Protein AF-A0A5J4ZK50-F1 (afdb_monomer_lite)

Foldseek 3Di:
DDDDDDDDDDDDDDDDDDDDDDDDDDPDPPPPPPPPPPPPDPPPPPVPVPPPPPDDPPDDDDDDDDDDPPPCDLVNVQCVQDPPPPPVWDWDKDWDWDDDPPDTDIDPDIDIDTDDQWDWDDDPQWIWIQGNPVRDIDIDGHPDSVVVVVVD

Structure (mmCIF, N/CA/C/O backbone):
data_AF-A0A5J4ZK50-F1
#
_entry.id   AF-A0A5J4ZK50-F1
#
loop_
_atom_site.group_PDB
_atom_site.id
_atom_site.type_symbol
_atom_site.label_atom_id
_atom_site.label_alt_id
_atom_site.label_comp_id
_atom_site.label_asym_id
_atom_site.label_entity_id
_atom_site.label_seq_id
_atom_site.pdbx_PDB_ins_code
_atom_site.Cartn_x
_atom_site.Cartn_y
_atom_site.Cartn_z
_atom_site.occupancy
_atom_site.B_iso_or_equiv
_atom_site.auth_seq_id
_atom_site.auth_comp_id
_atom_site.auth_asym_id
_atom_site.auth_atom_id
_atom_site.pdbx_PDB_model_num
ATOM 1 N N . MET A 1 1 ? 55.585 61.278 13.301 1.00 41.19 1 MET A N 1
ATOM 2 C CA . MET A 1 1 ? 57.051 61.456 13.344 1.00 41.19 1 MET A CA 1
ATOM 3 C C . MET A 1 1 ? 57.663 60.231 13.996 1.00 41.19 1 MET A C 1
ATOM 5 O O . MET A 1 1 ? 57.766 60.176 15.211 1.00 41.19 1 MET A O 1
ATOM 9 N N . SER A 1 2 ? 58.002 59.231 13.185 1.00 37.72 2 SER A N 1
ATOM 10 C CA . SER A 1 2 ? 58.805 58.076 13.590 1.00 37.72 2 SER A CA 1
ATOM 11 C C . SER A 1 2 ? 59.677 57.714 12.395 1.00 37.72 2 SER A C 1
ATOM 13 O O . SER A 1 2 ? 59.220 57.705 11.253 1.00 37.72 2 SER A O 1
ATOM 15 N N . HIS A 1 3 ? 60.964 57.586 12.673 1.00 34.94 3 HIS A N 1
ATOM 16 C CA . HIS A 1 3 ? 62.057 57.661 11.722 1.00 34.94 3 HIS A CA 1
ATOM 17 C C . HIS A 1 3 ? 62.350 56.308 11.052 1.0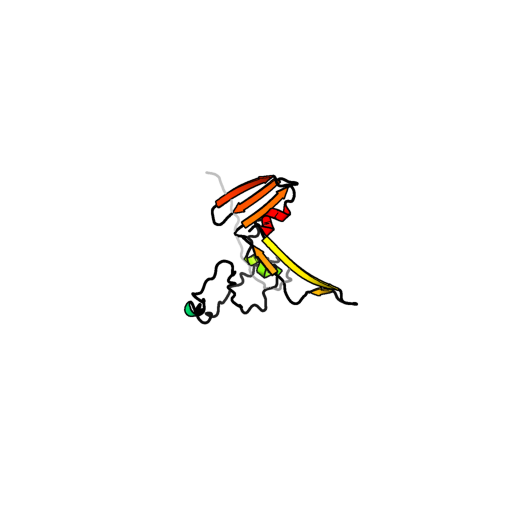0 34.94 3 HIS A C 1
ATOM 19 O O . HIS A 1 3 ? 62.243 55.280 11.705 1.00 34.94 3 HIS A O 1
ATOM 25 N N . ARG A 1 4 ? 62.732 56.390 9.762 1.00 34.00 4 ARG A N 1
ATOM 26 C CA . ARG A 1 4 ? 63.805 55.692 9.003 1.00 34.00 4 ARG A CA 1
ATOM 27 C C . ARG A 1 4 ? 64.155 54.229 9.390 1.00 34.00 4 ARG A C 1
ATOM 29 O O . ARG A 1 4 ? 64.347 53.925 10.551 1.00 34.00 4 ARG A O 1
ATOM 36 N N . LEU A 1 5 ? 64.410 53.294 8.469 1.00 35.50 5 LEU A N 1
ATOM 37 C CA . LEU A 1 5 ? 65.353 53.338 7.338 1.00 35.50 5 LEU A CA 1
ATOM 38 C C . LEU A 1 5 ? 64.996 52.261 6.291 1.00 35.50 5 LEU A C 1
ATOM 40 O O . LEU A 1 5 ? 64.620 51.147 6.641 1.00 35.50 5 LEU A O 1
ATOM 44 N N . SER A 1 6 ? 65.188 52.588 5.010 1.00 34.62 6 SER A N 1
ATOM 45 C CA . SER A 1 6 ? 65.213 51.635 3.896 1.00 34.62 6 SER A CA 1
ATOM 46 C C . SER A 1 6 ? 66.570 50.936 3.783 1.00 34.62 6 SER A C 1
ATOM 48 O O . SER A 1 6 ? 67.586 51.549 4.110 1.00 34.62 6 SER A O 1
ATOM 50 N N . LEU A 1 7 ? 66.616 49.785 3.109 1.00 31.31 7 LEU A N 1
ATOM 51 C CA . LEU A 1 7 ? 67.715 49.508 2.183 1.00 31.31 7 LEU A CA 1
ATOM 52 C C . LEU A 1 7 ? 67.183 48.919 0.874 1.00 31.31 7 LEU A C 1
ATOM 54 O O . LEU A 1 7 ? 66.172 48.224 0.837 1.00 31.31 7 LEU A O 1
ATOM 58 N N . SER A 1 8 ? 67.866 49.302 -0.194 1.00 33.22 8 SER A N 1
ATOM 59 C CA . SER A 1 8 ? 67.469 49.250 -1.592 1.00 33.22 8 SER A CA 1
ATOM 60 C C . SER A 1 8 ? 68.256 48.177 -2.344 1.00 33.22 8 SER A C 1
ATOM 62 O O . SER A 1 8 ? 69.421 47.951 -2.031 1.00 33.22 8 SER A O 1
ATOM 64 N N . SER A 1 9 ? 67.636 47.680 -3.423 1.00 34.97 9 SER A N 1
ATOM 65 C CA . SER A 1 9 ? 68.262 47.086 -4.620 1.00 34.97 9 SER A CA 1
ATOM 66 C C . SER A 1 9 ? 68.813 45.646 -4.468 1.00 34.97 9 SER A C 1
ATOM 68 O O . SER A 1 9 ? 69.299 45.275 -3.416 1.00 34.97 9 SER A O 1
ATOM 70 N N . HIS A 1 10 ? 68.776 44.726 -5.440 1.00 34.16 10 HIS A N 1
ATOM 71 C CA . HIS A 1 10 ? 68.701 44.798 -6.902 1.00 34.16 10 HIS A CA 1
ATOM 72 C C . HIS A 1 10 ? 67.945 43.581 -7.493 1.00 34.16 10 HIS A C 1
ATOM 74 O O . HIS A 1 10 ? 67.900 42.504 -6.905 1.00 34.16 10 HIS A O 1
ATOM 80 N N . ARG A 1 11 ? 67.386 43.767 -8.699 1.00 38.78 11 ARG A N 1
ATOM 81 C CA . ARG A 1 11 ? 66.836 42.730 -9.596 1.00 38.78 11 ARG A CA 1
ATOM 82 C C . ARG A 1 11 ? 67.878 41.674 -9.966 1.00 38.78 11 ARG A C 1
ATOM 84 O O . ARG A 1 11 ? 68.957 42.095 -10.352 1.00 38.78 11 ARG A O 1
ATOM 91 N N . LEU A 1 12 ? 67.475 40.401 -10.081 1.00 36.06 12 LEU A N 1
ATOM 92 C CA . LEU A 1 12 ? 67.854 39.478 -11.171 1.00 36.06 12 LEU A CA 1
ATOM 93 C C . LEU A 1 12 ? 66.806 38.342 -11.293 1.00 36.06 12 LEU A C 1
ATOM 95 O O . LEU A 1 12 ? 66.611 37.556 -10.375 1.00 36.06 12 LEU A O 1
ATOM 99 N N . SER A 1 13 ? 66.127 38.261 -12.437 1.00 34.47 13 SER A N 1
ATOM 100 C CA . SER A 1 13 ? 65.557 37.023 -13.013 1.00 34.47 13 SER A CA 1
ATOM 101 C C . SER A 1 13 ? 66.583 36.441 -14.009 1.00 34.47 13 SER A C 1
ATOM 103 O O . SER A 1 13 ? 67.488 37.203 -14.358 1.00 34.47 13 SER A O 1
ATOM 105 N N . PRO A 1 14 ? 66.444 35.236 -14.613 1.00 49.09 14 PRO A N 1
ATOM 106 C CA . PRO A 1 14 ? 65.417 34.182 -14.504 1.00 49.09 14 PRO A CA 1
ATOM 107 C C . PRO A 1 14 ? 66.037 32.764 -14.326 1.00 49.09 14 PRO A C 1
ATOM 109 O O . PRO A 1 14 ? 67.249 32.645 -14.233 1.00 49.09 14 PRO A O 1
ATOM 112 N N . ILE A 1 15 ? 65.230 31.689 -14.315 1.00 32.56 15 ILE A N 1
ATOM 113 C CA . ILE A 1 15 ? 65.424 30.427 -15.084 1.00 32.56 15 ILE A CA 1
ATOM 114 C C . ILE A 1 15 ? 64.208 29.497 -14.847 1.00 32.56 15 ILE A C 1
ATOM 116 O O . ILE A 1 15 ? 63.583 29.505 -13.791 1.00 32.56 15 ILE A O 1
ATOM 120 N N . ARG A 1 16 ? 63.830 28.765 -15.900 1.00 29.64 16 ARG A N 1
ATOM 121 C CA . ARG A 1 16 ? 62.604 27.975 -16.117 1.00 29.64 16 ARG A CA 1
ATOM 122 C C . ARG A 1 16 ? 62.784 26.473 -15.791 1.00 29.64 16 ARG A C 1
ATOM 124 O O . ARG A 1 16 ? 63.732 25.914 -16.319 1.00 29.64 16 ARG A O 1
ATOM 131 N N . VAL A 1 17 ? 61.794 25.894 -15.070 1.00 32.91 17 VAL A N 1
ATOM 132 C CA . VAL A 1 17 ? 61.171 24.516 -15.067 1.00 32.91 17 VAL A CA 1
ATOM 133 C C . VAL A 1 17 ? 62.065 23.236 -15.100 1.00 32.91 17 VAL A C 1
ATOM 135 O O . VAL A 1 17 ? 63.209 23.341 -15.514 1.00 32.91 17 VAL A O 1
ATOM 138 N N . PRO A 1 18 ? 61.590 22.007 -14.727 1.00 43.53 18 PRO A N 1
ATOM 139 C CA . PRO A 1 18 ? 60.206 21.516 -14.629 1.00 43.53 18 PRO A CA 1
ATOM 140 C C . PRO A 1 18 ? 59.782 20.811 -13.323 1.00 43.53 18 PRO A C 1
ATOM 142 O O . PRO A 1 18 ? 60.551 20.562 -12.402 1.00 43.53 18 PRO A O 1
ATOM 145 N N . ALA A 1 19 ? 58.476 20.549 -13.295 1.00 36.59 19 ALA A N 1
ATOM 146 C CA . ALA A 1 19 ? 57.639 20.052 -12.218 1.00 36.59 19 ALA A CA 1
ATOM 147 C C . ALA A 1 19 ? 57.827 18.567 -11.863 1.00 36.59 19 ALA A C 1
ATOM 149 O O . ALA A 1 19 ? 58.057 17.736 -12.737 1.00 36.59 19 ALA A O 1
ATOM 150 N N . ILE A 1 20 ? 57.537 18.236 -10.599 1.00 39.09 20 ILE A N 1
ATOM 151 C CA . ILE A 1 20 ? 56.976 16.943 -10.188 1.00 39.09 20 ILE A CA 1
ATOM 152 C C . ILE A 1 20 ? 55.788 17.247 -9.265 1.00 39.09 20 ILE A C 1
ATOM 154 O O . ILE A 1 20 ? 55.923 17.899 -8.233 1.00 39.09 20 ILE A O 1
ATOM 158 N N . SER A 1 21 ? 54.605 16.837 -9.719 1.00 38.22 21 SER A N 1
ATOM 159 C CA . SER A 1 21 ? 53.296 17.052 -9.101 1.00 38.22 21 SER A CA 1
ATOM 160 C C . SER A 1 21 ? 53.127 16.182 -7.850 1.00 38.22 21 SER A C 1
ATOM 162 O O . SER A 1 21 ? 53.271 14.961 -7.912 1.00 38.22 21 SER A O 1
ATOM 164 N N . SER A 1 22 ? 52.800 16.808 -6.716 1.00 39.94 22 SER A N 1
ATOM 165 C CA . SER A 1 22 ? 52.314 16.129 -5.517 1.00 39.94 22 SER A CA 1
ATOM 166 C C . SER A 1 22 ? 50.791 15.988 -5.567 1.00 39.94 22 SER A C 1
ATOM 168 O O . SER A 1 22 ? 50.052 16.887 -5.965 1.00 39.94 22 SER A O 1
ATOM 170 N N . ARG A 1 23 ? 50.341 14.794 -5.187 1.00 41.59 23 ARG A N 1
ATOM 171 C CA . ARG A 1 23 ? 48.952 14.344 -5.141 1.00 41.59 23 ARG A CA 1
ATOM 172 C C . ARG A 1 23 ? 48.165 15.096 -4.063 1.00 41.59 23 ARG A C 1
ATOM 174 O O . ARG A 1 23 ? 48.574 15.098 -2.907 1.00 41.59 23 ARG A O 1
ATOM 181 N N . SER A 1 24 ? 46.971 15.565 -4.401 1.00 39.94 24 SER A N 1
ATOM 182 C CA . SER A 1 24 ? 45.864 15.674 -3.450 1.00 39.94 24 SER A CA 1
ATOM 183 C C . SER A 1 24 ? 44.572 15.248 -4.147 1.00 39.94 24 SER A C 1
ATOM 185 O O . SER A 1 24 ? 44.111 15.841 -5.117 1.00 39.94 24 SER A O 1
ATOM 187 N N . SER A 1 25 ? 44.052 14.114 -3.685 1.00 44.88 25 SER A N 1
ATOM 188 C CA . SER A 1 25 ? 42.820 13.487 -4.144 1.00 44.88 25 SER A CA 1
ATOM 189 C C . SER A 1 25 ? 41.639 14.182 -3.475 1.00 44.88 25 SER A C 1
ATOM 191 O O . SER A 1 25 ? 41.362 13.927 -2.306 1.00 44.88 25 SER A O 1
ATOM 193 N N . SER A 1 26 ? 40.935 15.042 -4.204 1.00 39.78 26 SER A N 1
ATOM 194 C CA . SER A 1 26 ? 39.587 15.487 -3.849 1.00 39.78 26 SER A CA 1
ATOM 195 C C . SER A 1 26 ? 38.599 14.856 -4.828 1.00 39.78 26 SER A C 1
ATOM 197 O O . SER A 1 26 ? 38.328 15.367 -5.913 1.00 39.78 26 SER A O 1
ATOM 199 N N . SER A 1 27 ? 38.072 13.687 -4.458 1.00 44.38 27 SER A N 1
ATOM 200 C CA . SER A 1 27 ? 36.954 13.062 -5.161 1.00 44.38 27 SER A CA 1
ATOM 201 C C . SER A 1 27 ? 35.703 13.910 -4.938 1.00 44.38 27 SER A C 1
ATOM 203 O O . S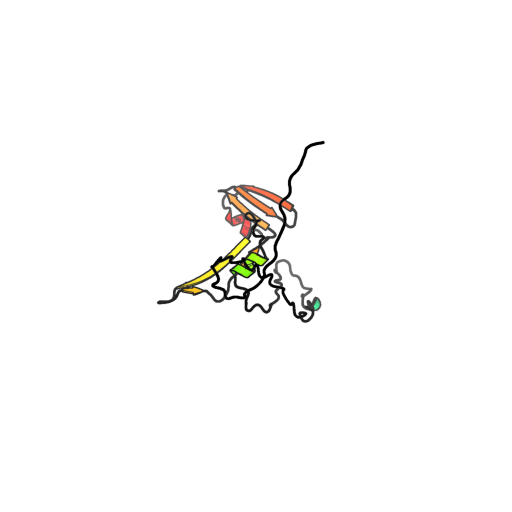ER A 1 27 ? 35.004 13.763 -3.936 1.00 44.38 27 SER A O 1
ATOM 205 N N . LEU A 1 28 ? 35.443 14.840 -5.853 1.00 43.50 28 LEU A N 1
ATOM 206 C CA . LEU A 1 28 ? 34.178 15.558 -5.912 1.00 43.50 28 LEU A CA 1
ATOM 207 C C . LEU A 1 28 ? 33.073 14.540 -6.208 1.00 43.50 28 LEU A C 1
ATOM 209 O O . LEU A 1 28 ? 33.051 13.919 -7.272 1.00 43.50 28 LEU A O 1
ATOM 213 N N . VAL A 1 29 ? 32.174 14.352 -5.241 1.00 41.34 29 VAL A N 1
ATOM 214 C CA . V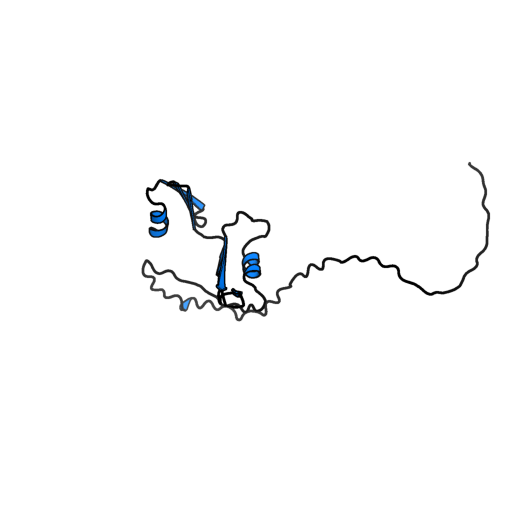AL A 1 29 ? 30.942 13.577 -5.391 1.00 41.34 29 VAL A CA 1
ATOM 215 C C . VAL A 1 29 ? 30.141 14.213 -6.524 1.00 41.34 29 VAL A C 1
ATOM 217 O O . VAL A 1 29 ? 29.557 15.285 -6.383 1.00 41.34 29 VAL A O 1
ATOM 220 N N . CYS A 1 30 ? 30.170 13.576 -7.690 1.00 39.34 30 CYS A N 1
ATOM 221 C CA . CYS A 1 30 ? 29.422 14.013 -8.855 1.00 39.34 30 CYS A CA 1
ATOM 222 C C . CYS A 1 30 ? 27.963 13.585 -8.656 1.00 39.34 30 CYS A C 1
ATOM 224 O O . CYS A 1 30 ? 27.571 12.487 -9.052 1.00 39.34 30 CYS A O 1
ATOM 226 N N . ILE A 1 31 ? 27.163 14.433 -8.004 1.00 46.25 31 ILE A N 1
ATOM 227 C CA . ILE A 1 31 ? 25.702 14.305 -7.994 1.00 46.25 31 ILE A CA 1
ATOM 228 C C . ILE A 1 31 ? 25.245 14.560 -9.432 1.00 46.25 31 ILE A C 1
ATOM 230 O O . ILE A 1 31 ? 25.051 15.699 -9.855 1.00 46.25 31 ILE A O 1
ATOM 234 N N . ARG A 1 32 ? 25.152 13.494 -10.232 1.00 46.56 32 ARG A N 1
ATOM 235 C CA . ARG A 1 32 ? 24.583 13.570 -11.576 1.00 46.56 32 ARG A CA 1
ATOM 236 C C . ARG A 1 32 ? 23.083 13.785 -11.432 1.00 46.56 32 ARG A C 1
ATOM 238 O O . ARG A 1 32 ? 22.340 12.846 -11.163 1.00 46.56 32 ARG A O 1
ATOM 245 N N . THR A 1 33 ? 22.635 15.017 -11.628 1.00 47.34 33 THR A N 1
ATOM 246 C CA . THR A 1 33 ? 21.231 15.315 -11.896 1.00 47.34 33 THR A CA 1
ATOM 247 C C . THR A 1 33 ? 20.848 14.631 -13.205 1.00 47.34 33 THR A C 1
ATOM 249 O O . THR A 1 33 ? 21.272 15.027 -14.291 1.00 47.34 33 THR A O 1
ATOM 252 N N . ILE A 1 34 ? 20.078 13.548 -13.105 1.00 52.16 34 ILE A N 1
ATOM 253 C CA . ILE A 1 34 ? 19.519 12.864 -14.268 1.00 52.16 34 ILE A CA 1
ATOM 254 C C . ILE A 1 34 ? 18.456 13.802 -14.842 1.00 52.16 34 ILE A C 1
ATOM 256 O O . ILE A 1 34 ? 17.327 13.864 -14.362 1.00 52.16 34 ILE A O 1
ATOM 260 N N . LYS A 1 35 ? 18.831 14.597 -15.846 1.00 46.25 35 LYS A N 1
ATOM 261 C CA . LYS A 1 35 ? 17.874 15.394 -16.610 1.00 46.25 35 LYS A CA 1
ATOM 262 C C . LYS A 1 35 ? 17.045 14.421 -17.444 1.00 46.25 35 LYS A C 1
ATOM 264 O O . LYS A 1 35 ? 17.520 13.906 -18.452 1.00 46.25 35 LYS A O 1
ATOM 269 N N . CYS A 1 36 ? 15.827 14.141 -16.987 1.00 39.56 36 CYS A N 1
ATOM 270 C CA . CYS A 1 36 ? 14.854 13.347 -17.724 1.00 39.56 36 CYS A CA 1
ATOM 271 C C . CYS A 1 36 ? 14.522 14.073 -19.036 1.00 39.56 36 CYS A C 1
ATOM 273 O O . CYS A 1 36 ? 13.778 15.054 -19.057 1.00 39.56 36 CYS A O 1
ATOM 275 N N . CYS A 1 37 ? 15.114 13.623 -20.140 1.00 41.75 37 CYS A N 1
ATOM 276 C CA . CYS A 1 37 ? 14.664 13.995 -21.471 1.00 41.75 37 CYS A CA 1
ATOM 277 C C . CYS A 1 37 ? 13.390 13.195 -21.750 1.00 41.75 37 CYS A C 1
ATOM 279 O O . CYS A 1 37 ? 13.448 12.114 -22.333 1.00 41.75 37 CYS A O 1
ATOM 281 N N . SER A 1 38 ? 12.243 13.708 -21.302 1.00 49.25 38 SER A N 1
ATOM 282 C CA . SER A 1 38 ? 10.951 13.235 -21.792 1.00 49.25 38 SER A CA 1
ATOM 283 C C . SER A 1 38 ? 10.900 13.563 -23.285 1.00 49.25 38 SER A C 1
ATOM 285 O O . SER A 1 38 ? 10.613 14.692 -23.688 1.00 49.25 38 SER A O 1
ATOM 287 N N . LEU A 1 39 ? 11.260 12.589 -24.126 1.00 51.03 39 LEU A N 1
ATOM 288 C CA . LEU A 1 39 ? 10.755 12.555 -25.491 1.00 51.03 39 LEU A CA 1
ATOM 289 C C . LEU A 1 39 ? 9.246 12.653 -25.332 1.00 51.03 39 LEU A C 1
ATOM 291 O O . LEU A 1 39 ? 8.682 11.815 -24.628 1.00 51.03 39 LEU A O 1
ATOM 295 N N . ARG A 1 40 ? 8.644 13.717 -25.884 1.00 43.84 40 ARG A N 1
ATOM 296 C CA . ARG A 1 40 ? 7.197 13.944 -25.840 1.00 43.84 40 ARG A CA 1
ATOM 297 C C . ARG A 1 40 ? 6.528 12.597 -26.053 1.00 43.84 40 ARG A C 1
ATOM 299 O O . ARG A 1 40 ? 6.653 12.019 -27.134 1.00 43.84 40 ARG A O 1
ATOM 306 N N . SER A 1 41 ? 5.895 12.084 -25.004 1.00 48.50 41 SER A N 1
ATOM 307 C CA . SER A 1 41 ? 5.015 10.941 -25.138 1.00 48.50 41 SER A CA 1
ATOM 308 C C . SER A 1 41 ? 4.046 11.288 -26.270 1.00 48.50 41 SER A C 1
ATOM 310 O O . SER A 1 41 ? 3.639 12.457 -26.365 1.00 48.50 41 SER A O 1
ATOM 312 N N . PRO A 1 42 ? 3.682 10.340 -27.158 1.00 43.38 42 PRO A N 1
ATOM 313 C CA . PRO A 1 42 ? 2.468 10.551 -27.931 1.00 43.38 42 PRO A CA 1
ATOM 314 C C . PRO A 1 42 ? 1.428 10.918 -26.883 1.00 43.38 42 PRO A C 1
ATOM 316 O O . PRO A 1 42 ? 1.371 10.235 -25.854 1.00 43.38 42 PRO A O 1
ATOM 319 N N . SER A 1 43 ? 0.758 12.064 -27.061 1.00 45.16 43 SER A N 1
ATOM 320 C CA . SER A 1 43 ? -0.274 12.523 -26.135 1.00 45.16 43 SER A CA 1
ATOM 321 C C . SER A 1 43 ? -1.034 11.281 -25.720 1.00 45.16 43 SER A C 1
ATOM 323 O O . SER A 1 43 ? -1.527 10.578 -26.608 1.00 45.16 43 SER A O 1
ATOM 325 N N . LEU A 1 44 ? -1.008 10.937 -24.428 1.00 47.69 44 LEU A N 1
ATOM 326 C CA . LEU A 1 44 ? -1.916 9.936 -23.905 1.00 47.69 44 LEU A CA 1
ATOM 327 C C . LEU A 1 44 ? -3.280 10.546 -24.190 1.00 47.69 44 LEU A C 1
ATOM 329 O O . LEU A 1 44 ? -3.796 11.337 -23.408 1.00 47.69 44 LEU A O 1
ATOM 333 N N . ALA A 1 45 ? -3.808 10.259 -25.376 1.00 44.16 45 ALA A N 1
ATOM 334 C CA . ALA A 1 45 ? -5.215 10.275 -25.634 1.00 44.16 45 ALA A CA 1
ATOM 335 C C . ALA A 1 45 ? -5.696 9.181 -24.695 1.00 44.16 45 ALA A C 1
ATOM 337 O O . ALA A 1 45 ? -5.704 7.998 -25.031 1.00 44.16 45 ALA A O 1
ATOM 338 N N . VAL A 1 46 ? -5.921 9.584 -23.443 1.00 50.88 46 VAL A N 1
ATOM 339 C CA . VAL A 1 46 ? -6.840 8.900 -22.565 1.00 50.88 46 VAL A CA 1
ATOM 340 C C . VAL A 1 46 ? -8.088 8.858 -23.415 1.00 50.88 46 VAL A C 1
ATOM 342 O O . VAL A 1 46 ? -8.711 9.883 -23.676 1.00 50.88 46 VAL A O 1
ATOM 345 N N . ASP A 1 47 ? -8.326 7.701 -24.015 1.00 49.72 47 ASP A N 1
ATOM 346 C CA . ASP A 1 47 ? -9.527 7.474 -24.777 1.00 49.72 47 ASP A CA 1
ATOM 347 C C . ASP A 1 47 ? -10.649 7.416 -23.745 1.00 49.72 47 ASP A C 1
ATOM 349 O O . ASP A 1 47 ? -11.016 6.347 -23.258 1.00 49.72 47 ASP A O 1
ATOM 353 N N . GLU A 1 48 ? -11.128 8.596 -23.342 1.00 55.28 48 GLU A N 1
ATOM 354 C CA . GLU A 1 48 ? -12.242 8.768 -22.412 1.00 55.28 48 GLU A CA 1
ATOM 355 C C . GLU A 1 48 ? -13.483 8.018 -22.924 1.00 55.28 48 GLU A C 1
ATOM 357 O O . GLU A 1 48 ? -14.338 7.621 -22.138 1.00 55.28 48 GLU A O 1
ATOM 362 N N . THR A 1 49 ? -13.543 7.723 -24.231 1.00 51.47 49 THR A N 1
ATOM 363 C CA . THR A 1 49 ? -14.628 6.965 -24.864 1.00 51.47 49 THR A CA 1
ATOM 364 C C . THR A 1 49 ? -14.522 5.448 -24.678 1.00 51.47 49 THR A C 1
ATOM 366 O O . THR A 1 49 ? -15.517 4.742 -24.846 1.00 51.47 49 THR A O 1
ATOM 369 N N . LYS A 1 50 ? -13.359 4.928 -24.257 1.00 54.72 50 LYS A N 1
ATOM 370 C CA . LYS A 1 50 ? -13.164 3.509 -23.909 1.00 54.72 50 LYS A CA 1
ATOM 371 C C . LYS A 1 50 ? -13.484 3.202 -22.448 1.00 54.72 50 LYS A C 1
ATOM 373 O O . LYS A 1 50 ? -13.360 2.053 -22.027 1.00 54.72 50 LYS A O 1
ATOM 378 N N . PHE A 1 51 ? -13.903 4.197 -21.671 1.00 57.16 51 PHE A N 1
ATOM 379 C CA . PHE A 1 51 ? -14.501 3.962 -20.366 1.00 57.16 51 PHE A CA 1
ATOM 380 C C . PHE A 1 51 ? -15.962 3.580 -20.591 1.00 57.16 51 PHE A C 1
ATOM 382 O O . PHE A 1 51 ? -16.764 4.435 -20.969 1.00 57.16 51 PHE A O 1
ATOM 389 N N . PRO A 1 52 ? -16.341 2.303 -20.417 1.00 55.41 52 PRO A N 1
ATOM 390 C CA . PRO A 1 52 ? -17.727 1.915 -20.595 1.00 55.41 52 PRO A CA 1
ATOM 391 C C . PRO A 1 52 ? -18.590 2.665 -19.573 1.00 55.41 52 PRO A C 1
ATOM 393 O O . PRO A 1 52 ? -18.474 2.451 -18.370 1.00 55.41 52 PRO A O 1
ATOM 396 N N . SER A 1 53 ? -19.498 3.511 -20.063 1.00 54.72 53 SER A N 1
ATOM 397 C CA . SER A 1 53 ? -20.507 4.238 -19.274 1.00 54.72 53 SER A CA 1
ATOM 398 C C . SER A 1 53 ? -21.490 3.317 -18.537 1.00 54.72 53 SER A C 1
ATOM 400 O O . SER A 1 53 ? -22.276 3.765 -17.706 1.00 54.72 53 SER A O 1
ATOM 402 N N . SER A 1 54 ? -21.440 2.012 -18.804 1.00 50.56 54 SER A N 1
ATOM 403 C CA . SER A 1 54 ? -22.197 0.979 -18.107 1.00 50.56 54 SER A CA 1
ATOM 404 C C . SER A 1 54 ? -21.484 0.544 -16.823 1.00 50.56 54 SER A C 1
ATOM 406 O O . SER A 1 54 ? -21.016 -0.594 -16.701 1.00 50.56 54 SER A O 1
ATOM 408 N N . PHE A 1 55 ? -21.406 1.458 -15.862 1.00 54.47 55 PHE A N 1
ATOM 409 C CA . PHE A 1 55 ? -21.061 1.132 -14.486 1.00 54.47 55 PHE A CA 1
ATOM 410 C C . PHE A 1 55 ? -22.218 0.337 -13.879 1.00 54.47 55 PHE A C 1
ATOM 412 O O . PHE A 1 55 ? -23.324 0.842 -13.711 1.00 54.47 55 PHE A O 1
ATOM 419 N N . LYS A 1 56 ? -21.972 -0.939 -13.583 1.00 56.53 56 LYS A N 1
ATOM 420 C CA . LYS A 1 56 ? -22.793 -1.687 -12.631 1.00 56.53 56 LYS A CA 1
ATOM 421 C C . LYS A 1 56 ? -22.070 -1.620 -11.291 1.00 56.53 56 LYS A C 1
ATOM 423 O O . LYS A 1 56 ? -20.859 -1.850 -11.264 1.00 56.53 56 LYS A O 1
ATOM 428 N N . GLU A 1 57 ? -22.797 -1.271 -10.233 1.00 51.38 57 GLU A N 1
ATOM 429 C CA . GLU A 1 57 ? -22.325 -1.268 -8.842 1.00 51.38 57 GLU A CA 1
ATOM 430 C C . GLU A 1 57 ? -21.438 -2.497 -8.570 1.00 51.38 57 GLU A C 1
ATOM 432 O O . GLU A 1 57 ? -21.851 -3.632 -8.811 1.00 51.38 57 GLU A O 1
ATOM 437 N N . GLY A 1 58 ? -20.189 -2.262 -8.150 1.00 57.03 58 GLY A N 1
ATOM 438 C CA . GLY A 1 58 ? -19.260 -3.316 -7.718 1.00 57.03 58 GLY A CA 1
ATOM 439 C C . GLY A 1 58 ? -18.129 -3.720 -8.678 1.00 57.03 58 GLY A C 1
ATOM 440 O O . GLY A 1 58 ? -17.418 -4.676 -8.380 1.00 57.03 58 GLY A O 1
ATOM 441 N N . LYS A 1 59 ? -17.908 -3.041 -9.815 1.00 61.28 59 LYS A N 1
ATOM 442 C CA . LYS A 1 59 ? -16.731 -3.304 -10.676 1.00 61.28 59 LYS A CA 1
ATOM 443 C C . LYS A 1 59 ? -15.631 -2.255 -10.493 1.00 61.28 59 LYS A C 1
ATOM 445 O O . LYS A 1 59 ? -15.800 -1.107 -10.896 1.00 61.28 59 LYS A O 1
ATOM 450 N N . PHE A 1 60 ? -14.487 -2.674 -9.946 1.00 67.81 60 PHE A N 1
ATOM 451 C CA . PHE A 1 60 ? -13.258 -1.876 -9.919 1.00 67.81 60 PHE A CA 1
ATOM 452 C C . PHE A 1 60 ? -12.735 -1.650 -11.341 1.00 67.81 60 PHE A C 1
ATOM 454 O O . PHE A 1 60 ? -12.586 -2.598 -12.115 1.00 67.81 60 PHE A O 1
ATOM 461 N N . ASN A 1 61 ? -12.439 -0.395 -11.676 1.00 69.81 61 ASN A N 1
ATOM 462 C CA . ASN A 1 61 ? -11.823 -0.032 -12.947 1.00 69.81 61 ASN A CA 1
ATOM 463 C C . ASN A 1 61 ? -10.344 0.257 -12.715 1.00 69.81 61 ASN A C 1
ATOM 465 O O . ASN A 1 61 ? -9.994 1.186 -11.990 1.00 69.81 61 ASN A O 1
ATOM 469 N N . PHE A 1 62 ? -9.480 -0.540 -13.338 1.00 78.62 62 PHE A N 1
ATOM 470 C CA . PHE A 1 62 ? -8.041 -0.321 -13.294 1.00 78.62 62 PHE A CA 1
ATOM 471 C C . PHE A 1 62 ? -7.617 0.581 -14.445 1.00 78.62 62 PHE A C 1
ATOM 473 O O . PHE A 1 62 ? -7.861 0.267 -15.611 1.00 78.62 62 PHE A O 1
ATOM 480 N N . LEU A 1 63 ? -6.935 1.674 -14.113 1.00 86.25 63 LEU A N 1
ATOM 481 C CA . LEU A 1 63 ? -6.249 2.513 -15.086 1.00 86.25 63 LEU A CA 1
ATOM 482 C C . LEU A 1 63 ? -4.768 2.213 -15.042 1.00 86.25 63 LEU A C 1
ATOM 484 O O . LEU A 1 63 ? -4.153 2.200 -13.979 1.00 86.25 63 LEU A O 1
ATOM 488 N N . TYR A 1 64 ? -4.204 1.951 -16.213 1.00 87.81 64 TYR A N 1
ATOM 489 C CA . TYR A 1 64 ? -2.796 1.641 -16.348 1.00 87.81 64 TYR A CA 1
ATOM 490 C C . TYR A 1 64 ? -2.224 2.324 -17.585 1.00 87.81 64 TYR A C 1
ATOM 492 O O . TYR A 1 64 ? -2.887 2.468 -18.612 1.00 87.81 64 TYR A O 1
ATOM 500 N N . ALA A 1 65 ? -0.962 2.724 -17.477 1.00 88.50 65 ALA A N 1
ATOM 501 C CA . ALA A 1 65 ? -0.166 3.222 -18.581 1.00 88.50 65 ALA A CA 1
ATOM 502 C C . ALA A 1 65 ? 1.199 2.539 -18.529 1.00 88.50 65 ALA A C 1
ATOM 504 O O . ALA A 1 65 ? 1.882 2.560 -17.505 1.00 88.50 65 ALA A O 1
ATOM 505 N N . CYS A 1 66 ? 1.601 1.919 -19.635 1.00 88.50 66 CYS A N 1
ATOM 506 C CA . CYS A 1 66 ? 2.935 1.350 -19.756 1.00 88.50 66 CYS A CA 1
ATOM 507 C C . CYS A 1 66 ? 3.910 2.452 -20.172 1.00 88.50 66 CYS A C 1
ATOM 509 O O . CYS A 1 66 ? 3.736 3.078 -21.216 1.00 88.50 66 CYS A O 1
ATOM 511 N N . ILE A 1 67 ? 4.950 2.665 -19.369 1.00 89.50 67 ILE A N 1
ATOM 512 C CA . ILE A 1 67 ? 6.028 3.608 -19.671 1.00 89.50 67 ILE A CA 1
ATOM 513 C C . ILE A 1 67 ? 7.291 2.849 -20.074 1.00 89.50 67 ILE A C 1
ATOM 515 O O . ILE A 1 67 ? 7.590 1.780 -19.542 1.00 89.50 67 ILE A O 1
ATOM 519 N N . PHE A 1 68 ? 8.049 3.402 -21.018 1.00 91.44 68 PHE A N 1
ATOM 520 C CA . PHE A 1 68 ? 9.346 2.845 -21.389 1.00 91.44 68 PHE A CA 1
ATOM 521 C C . PHE A 1 68 ? 10.371 3.155 -20.298 1.00 91.44 68 PHE A C 1
ATOM 523 O O . PHE A 1 68 ? 10.589 4.325 -19.981 1.00 91.44 68 PHE A O 1
ATOM 530 N N . SER A 1 69 ? 10.980 2.122 -19.710 1.00 82.25 69 SER A N 1
ATOM 531 C CA . SER A 1 69 ? 11.721 2.292 -18.458 1.00 82.25 69 SER A CA 1
ATOM 532 C C . SER A 1 69 ? 12.882 1.311 -18.276 1.00 82.25 69 SER A C 1
ATOM 534 O O . SER A 1 69 ? 12.931 0.520 -17.342 1.00 82.25 69 SER A O 1
ATOM 536 N N . ASN A 1 70 ? 13.863 1.368 -19.177 1.00 84.38 70 ASN A N 1
ATOM 537 C CA . ASN A 1 70 ? 14.985 0.416 -19.202 1.00 84.38 70 ASN A CA 1
ATOM 538 C C . ASN A 1 70 ? 15.941 0.526 -18.004 1.00 84.38 70 ASN A C 1
ATOM 540 O O . ASN A 1 70 ? 16.716 -0.390 -17.753 1.00 84.38 70 ASN A O 1
ATOM 544 N N . GLN A 1 71 ? 15.952 1.674 -17.324 1.00 88.44 71 GLN A N 1
ATOM 545 C CA . GLN A 1 71 ? 16.852 1.955 -16.198 1.00 88.44 71 GLN A CA 1
ATOM 546 C C . GLN A 1 71 ? 16.117 2.028 -14.857 1.00 88.44 71 GLN A C 1
ATOM 548 O O . GLN A 1 71 ? 16.748 2.250 -13.826 1.00 88.44 71 GLN A O 1
ATOM 553 N N . L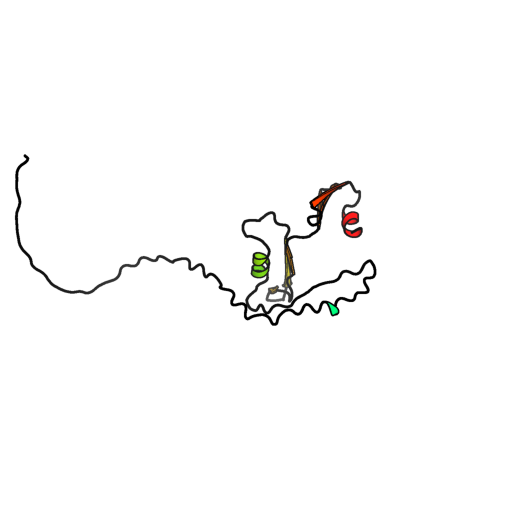EU A 1 72 ? 14.793 1.867 -14.853 1.00 91.38 72 LEU A N 1
ATOM 554 C CA . LEU A 1 72 ? 14.003 1.964 -13.637 1.00 91.38 72 LEU A CA 1
ATOM 555 C C . LEU A 1 72 ? 13.967 0.603 -12.955 1.00 91.38 72 LEU A C 1
ATOM 557 O O . LEU A 1 72 ? 13.140 -0.251 -13.265 1.00 91.38 72 LEU A O 1
ATOM 561 N N . THR A 1 73 ? 14.895 0.405 -12.026 1.00 91.88 73 THR A N 1
ATOM 562 C CA . THR A 1 73 ? 14.827 -0.737 -11.116 1.00 91.88 73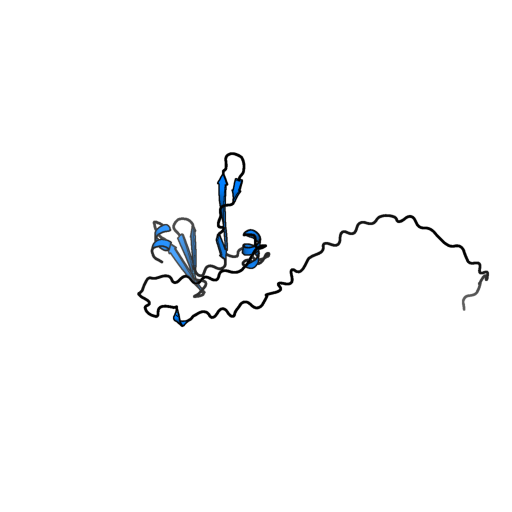 THR A CA 1
ATOM 563 C C . THR A 1 73 ? 13.653 -0.555 -10.146 1.00 91.88 73 THR A C 1
ATOM 565 O O . THR A 1 73 ? 13.245 0.584 -9.896 1.00 91.88 73 THR A O 1
ATOM 568 N N . PRO A 1 74 ? 13.121 -1.633 -9.546 1.00 92.31 74 PRO A N 1
ATOM 569 C CA . PRO A 1 74 ? 12.025 -1.535 -8.578 1.00 92.31 74 PRO A CA 1
ATOM 570 C C . PRO A 1 74 ? 12.317 -0.566 -7.422 1.00 92.31 74 PRO A C 1
ATOM 572 O O . PRO A 1 74 ? 11.475 0.254 -7.064 1.00 92.31 74 PRO A O 1
ATOM 575 N N . VAL A 1 75 ? 13.553 -0.571 -6.912 1.00 92.94 75 VAL A N 1
ATOM 576 C CA . VAL A 1 75 ? 14.014 0.365 -5.873 1.00 92.94 75 VAL A CA 1
ATOM 577 C C . VAL A 1 75 ? 14.002 1.817 -6.364 1.00 92.94 75 VAL A C 1
ATOM 579 O O . VAL A 1 75 ? 13.615 2.717 -5.621 1.00 92.94 75 VAL A O 1
ATOM 582 N N . LEU A 1 76 ? 14.410 2.073 -7.613 1.00 93.25 76 LEU A N 1
ATOM 583 C CA . LEU A 1 76 ? 14.344 3.419 -8.185 1.00 93.25 76 LEU A CA 1
ATOM 584 C C . LEU A 1 76 ? 12.894 3.866 -8.403 1.00 93.25 76 LEU A C 1
ATOM 586 O O . LEU A 1 76 ? 12.581 5.010 -8.091 1.00 93.25 76 LEU A O 1
ATOM 590 N N . ALA A 1 77 ? 12.009 2.973 -8.860 1.00 93.69 77 ALA A N 1
ATOM 591 C CA . ALA A 1 77 ? 10.579 3.257 -8.981 1.00 93.69 77 ALA A CA 1
ATOM 592 C C . ALA A 1 77 ? 9.966 3.644 -7.630 1.00 93.69 77 ALA A C 1
ATOM 594 O O . ALA A 1 77 ? 9.273 4.652 -7.536 1.00 93.69 77 ALA A O 1
ATOM 595 N N . TYR A 1 78 ? 10.281 2.892 -6.575 1.00 93.88 78 TYR A N 1
ATOM 596 C CA . TYR A 1 78 ? 9.817 3.182 -5.222 1.00 93.88 78 TYR A CA 1
ATOM 597 C C . TYR A 1 78 ? 10.289 4.558 -4.723 1.00 93.88 78 TYR A C 1
ATOM 599 O O . TYR A 1 78 ? 9.490 5.352 -4.231 1.00 93.88 78 TYR A O 1
ATOM 607 N N . ARG A 1 79 ? 11.567 4.898 -4.938 1.00 92.44 79 ARG A N 1
ATOM 608 C CA . ARG A 1 79 ? 12.125 6.220 -4.588 1.00 92.44 79 ARG A CA 1
ATOM 609 C C . ARG A 1 79 ? 11.505 7.380 -5.372 1.00 92.44 79 ARG A C 1
ATOM 611 O O . ARG A 1 79 ? 11.597 8.519 -4.930 1.00 92.44 79 ARG A O 1
ATOM 618 N N . CYS A 1 80 ? 10.893 7.125 -6.529 1.00 91.56 80 CYS A N 1
ATOM 619 C CA . CYS A 1 80 ? 10.124 8.147 -7.241 1.00 91.56 80 CYS A CA 1
ATOM 620 C C . CYS A 1 80 ? 8.764 8.432 -6.583 1.00 91.56 80 CYS A C 1
ATOM 622 O O . CYS A 1 80 ? 8.219 9.510 -6.804 1.00 91.56 80 CYS A O 1
ATOM 624 N N . LEU A 1 81 ? 8.217 7.486 -5.811 1.00 91.50 81 LEU A N 1
ATOM 625 C CA . LEU A 1 81 ? 6.909 7.605 -5.160 1.00 91.50 81 LEU A CA 1
ATOM 626 C C . LEU A 1 81 ? 7.002 8.137 -3.724 1.00 91.50 81 LEU A C 1
ATOM 628 O O . LEU A 1 81 ? 6.089 8.821 -3.272 1.00 91.50 81 LEU A O 1
ATOM 632 N N . VAL A 1 82 ? 8.096 7.845 -3.018 1.00 91.38 82 VAL A N 1
ATOM 633 C CA . VAL A 1 82 ? 8.269 8.173 -1.595 1.00 91.38 82 VAL A CA 1
ATOM 634 C C . VAL A 1 82 ? 9.468 9.099 -1.410 1.00 91.38 82 VAL A C 1
ATOM 636 O O . VAL A 1 82 ? 10.563 8.820 -1.902 1.00 91.38 82 VAL A O 1
ATOM 639 N N . LYS A 1 83 ? 9.273 10.212 -0.696 1.00 87.44 83 LYS A N 1
ATOM 640 C CA . LYS A 1 83 ? 10.354 11.161 -0.387 1.00 87.44 83 LYS A CA 1
ATOM 641 C C . LYS A 1 83 ? 11.339 10.529 0.599 1.00 87.44 83 LYS A C 1
ATOM 643 O O . LYS A 1 83 ? 10.924 9.858 1.534 1.00 87.44 83 LYS A O 1
ATOM 648 N N . GLU A 1 84 ? 12.634 10.801 0.437 1.00 84.50 84 GLU A N 1
ATOM 649 C CA . GLU A 1 84 ? 13.689 10.196 1.275 1.00 84.50 84 GLU A CA 1
ATOM 650 C C . GLU A 1 84 ? 13.541 10.509 2.776 1.00 84.50 84 GLU A C 1
ATOM 652 O O . GLU A 1 84 ? 13.858 9.663 3.614 1.00 84.50 84 GLU A O 1
ATOM 657 N N . ASP A 1 85 ? 13.019 11.691 3.113 1.00 87.62 85 ASP A N 1
ATOM 658 C CA . ASP A 1 85 ? 12.801 12.124 4.499 1.00 87.62 85 ASP A CA 1
ATOM 659 C C . ASP A 1 85 ? 11.455 11.655 5.084 1.00 87.62 85 ASP A C 1
ATOM 661 O O . ASP A 1 85 ? 11.255 11.718 6.297 1.00 87.62 85 ASP A O 1
ATOM 665 N N . ASP A 1 86 ? 10.531 11.164 4.252 1.00 87.81 86 ASP A N 1
ATOM 666 C CA . ASP A 1 86 ? 9.169 10.795 4.656 1.00 87.81 86 ASP A CA 1
ATOM 667 C C . ASP A 1 86 ? 9.092 9.313 5.049 1.00 87.81 86 ASP A C 1
ATOM 669 O O . ASP A 1 86 ? 8.545 8.466 4.344 1.00 87.81 86 ASP A O 1
ATOM 673 N N . ARG A 1 87 ? 9.724 8.980 6.177 1.00 84.38 87 ARG A N 1
ATOM 674 C CA . ARG A 1 87 ? 9.872 7.588 6.640 1.00 84.38 87 ARG A CA 1
ATOM 675 C C . ARG A 1 87 ? 8.577 6.948 7.126 1.00 84.38 87 ARG A C 1
ATOM 677 O O . ARG A 1 87 ? 8.500 5.725 7.179 1.00 84.38 87 ARG A O 1
ATOM 684 N N . GLU A 1 88 ? 7.609 7.764 7.515 1.00 86.88 88 GLU A N 1
ATOM 685 C CA . GLU A 1 88 ? 6.315 7.309 8.026 1.00 86.88 88 GLU A CA 1
ATOM 686 C C . GLU A 1 88 ? 5.273 7.190 6.906 1.00 86.88 88 GLU A C 1
ATOM 688 O O . GLU A 1 88 ? 4.146 6.776 7.160 1.00 86.88 88 GLU A O 1
ATOM 693 N N . SER A 1 89 ? 5.655 7.506 5.660 1.00 90.56 89 SER A N 1
ATOM 694 C CA . SER A 1 89 ? 4.758 7.439 4.514 1.00 90.56 89 SER A CA 1
ATOM 695 C C . SER A 1 89 ? 4.289 5.999 4.258 1.00 90.56 89 SER A C 1
ATOM 697 O O . SER A 1 89 ? 5.119 5.118 3.986 1.00 90.56 89 SER A O 1
ATOM 699 N N . PRO A 1 90 ? 2.974 5.736 4.264 1.00 93.94 90 PRO A N 1
ATOM 700 C CA . PRO A 1 90 ? 2.405 4.426 3.959 1.00 93.94 90 PRO A CA 1
ATOM 701 C C . PRO A 1 90 ? 2.769 3.989 2.535 1.00 93.94 90 PRO A C 1
ATOM 703 O O . PRO A 1 90 ? 2.333 4.563 1.530 1.00 93.94 90 PRO A O 1
ATOM 706 N N . SER A 1 91 ? 3.610 2.967 2.432 1.00 94.94 91 SER A N 1
ATOM 707 C CA . SER A 1 91 ? 4.145 2.522 1.150 1.00 94.94 91 SER A CA 1
ATOM 708 C C . SER A 1 91 ? 4.711 1.107 1.227 1.00 94.94 91 SER A C 1
ATOM 710 O O . SER A 1 91 ? 5.003 0.586 2.304 1.00 94.94 91 SER A O 1
ATOM 712 N N . PHE A 1 92 ? 4.823 0.452 0.072 1.00 95.44 92 PHE A N 1
ATOM 713 C CA . PHE A 1 92 ? 5.375 -0.891 -0.038 1.00 95.44 92 PHE A CA 1
ATOM 714 C C . PHE A 1 92 ? 6.122 -1.104 -1.359 1.00 95.44 92 PHE A C 1
ATOM 716 O O . PHE A 1 92 ? 5.807 -0.517 -2.397 1.00 95.44 92 PHE A O 1
ATOM 723 N N . LEU A 1 93 ? 7.101 -2.003 -1.305 1.00 95.06 93 LEU A N 1
ATOM 724 C CA . LEU A 1 93 ? 7.789 -2.584 -2.450 1.00 95.06 93 LEU A CA 1
ATOM 725 C C . LEU A 1 93 ? 7.818 -4.098 -2.236 1.00 95.06 93 LEU A C 1
ATOM 727 O O . LEU A 1 93 ? 8.417 -4.580 -1.276 1.00 95.06 93 LEU A O 1
ATOM 731 N N . TYR A 1 94 ? 7.171 -4.838 -3.130 1.00 95.25 94 TYR A N 1
ATOM 732 C CA . TYR A 1 94 ? 7.200 -6.293 -3.143 1.00 95.25 94 TYR A CA 1
ATOM 733 C C . TYR A 1 94 ? 8.014 -6.797 -4.323 1.00 95.25 94 TYR A C 1
ATOM 735 O O . TYR A 1 94 ? 7.769 -6.427 -5.474 1.00 95.25 94 TYR A O 1
ATOM 743 N N . GLU A 1 95 ? 8.951 -7.688 -4.021 1.00 92.56 95 GLU A N 1
ATOM 744 C CA . GLU A 1 95 ? 9.768 -8.399 -4.993 1.00 92.56 95 GLU A CA 1
ATOM 745 C C . GLU A 1 95 ? 9.659 -9.895 -4.714 1.00 92.56 95 GLU A C 1
ATOM 747 O O . GLU A 1 95 ? 9.696 -10.337 -3.565 1.00 92.56 95 GLU A O 1
ATOM 752 N N . SER A 1 96 ? 9.500 -10.680 -5.774 1.00 89.69 96 SER A N 1
ATOM 753 C CA . SER A 1 96 ? 9.576 -12.133 -5.675 1.00 89.69 96 SER A CA 1
ATOM 754 C C . SER A 1 96 ? 11.017 -12.565 -5.913 1.00 89.69 96 SER A C 1
ATOM 756 O O . SER A 1 96 ? 11.682 -12.036 -6.803 1.00 89.69 96 SER A O 1
ATOM 758 N N . ILE A 1 97 ? 11.505 -13.519 -5.128 1.00 86.06 97 ILE A N 1
ATOM 759 C CA . ILE A 1 97 ? 12.799 -14.158 -5.354 1.00 86.06 97 ILE A CA 1
ATOM 760 C C . ILE A 1 97 ? 12.522 -15.642 -5.530 1.00 86.06 97 ILE A C 1
ATOM 762 O O . ILE A 1 97 ? 11.965 -16.287 -4.642 1.00 86.06 97 ILE A O 1
ATOM 766 N N . GLU A 1 98 ? 12.908 -16.176 -6.679 1.00 80.31 98 GLU A N 1
ATOM 767 C CA . GLU A 1 98 ? 12.829 -17.600 -6.962 1.00 80.31 98 GLU A CA 1
ATOM 768 C C . GLU A 1 98 ? 14.185 -18.240 -6.627 1.00 80.31 98 GLU A C 1
ATOM 770 O O . GLU A 1 98 ? 15.212 -17.864 -7.210 1.00 80.31 98 GLU A O 1
ATOM 775 N N . PRO A 1 99 ? 14.237 -19.181 -5.666 1.00 71.12 99 PRO A N 1
ATOM 776 C CA . PRO A 1 99 ? 15.462 -19.904 -5.373 1.00 71.12 99 PRO A CA 1
ATOM 777 C C . PRO A 1 99 ? 15.728 -20.939 -6.472 1.00 71.12 99 PRO A C 1
ATOM 779 O O . PRO A 1 99 ? 15.085 -21.986 -6.530 1.00 71.12 99 PRO A O 1
ATOM 782 N N . GLY A 1 100 ? 16.691 -20.657 -7.349 1.00 68.69 100 GLY A N 1
ATOM 783 C CA . GLY A 1 100 ? 17.262 -21.643 -8.262 1.00 68.69 100 GLY A CA 1
ATOM 784 C C . GLY A 1 100 ? 18.372 -22.454 -7.587 1.00 68.69 100 GLY A C 1
ATOM 785 O O . GLY A 1 100 ? 19.021 -21.984 -6.655 1.00 68.69 100 GLY A O 1
ATOM 786 N N . PHE A 1 101 ? 18.642 -23.662 -8.096 1.00 66.06 101 PHE A N 1
ATOM 787 C CA . PHE A 1 101 ? 19.654 -24.590 -7.557 1.00 66.06 101 PHE A CA 1
ATOM 788 C C . PHE A 1 101 ? 21.074 -23.990 -7.436 1.00 66.06 101 PHE A C 1
ATOM 790 O O . PHE A 1 101 ? 21.905 -24.563 -6.734 1.00 66.06 101 PHE A O 1
ATOM 797 N N . GLN A 1 102 ? 21.375 -22.878 -8.127 1.00 66.00 102 GLN A N 1
ATOM 798 C CA . GLN A 1 102 ? 22.699 -22.228 -8.131 1.00 66.00 102 GLN A CA 1
ATOM 799 C C . GLN A 1 102 ? 22.663 -20.683 -8.204 1.00 66.00 102 GLN A C 1
ATOM 801 O O . GLN A 1 102 ? 23.705 -20.051 -8.045 1.00 66.00 102 GLN A O 1
ATOM 806 N N . THR A 1 103 ? 21.500 -20.053 -8.411 1.00 60.28 103 THR A N 1
ATOM 807 C CA . THR A 1 103 ? 21.340 -18.587 -8.471 1.00 60.28 103 THR A CA 1
ATOM 808 C C . THR A 1 103 ? 19.981 -18.168 -7.904 1.00 60.28 103 THR A C 1
ATOM 810 O O . THR A 1 103 ? 18.964 -18.798 -8.186 1.00 60.28 103 THR A O 1
ATOM 813 N N . LEU A 1 104 ? 19.951 -17.095 -7.104 1.00 68.00 104 LEU A N 1
ATOM 814 C CA . LEU A 1 104 ? 18.703 -16.420 -6.735 1.00 68.00 104 LEU A CA 1
ATOM 815 C C . LEU A 1 104 ? 18.279 -15.545 -7.916 1.00 68.00 104 LEU A C 1
ATOM 817 O O . LEU A 1 104 ? 18.994 -14.608 -8.276 1.00 68.00 104 LEU A O 1
ATOM 821 N N . THR A 1 105 ? 17.147 -15.858 -8.539 1.00 72.88 105 THR A N 1
ATOM 822 C CA . THR A 1 105 ? 16.596 -15.052 -9.632 1.00 72.88 105 THR A CA 1
ATOM 823 C C . THR A 1 105 ? 15.471 -14.181 -9.101 1.00 72.88 105 THR A C 1
ATOM 825 O O . THR A 1 105 ? 14.549 -14.672 -8.454 1.00 72.88 105 THR A O 1
ATOM 828 N N . VAL A 1 106 ? 15.537 -12.878 -9.372 1.00 79.38 106 VAL A N 1
ATOM 829 C CA . VAL A 1 106 ? 14.420 -11.968 -9.096 1.00 79.38 106 VAL A CA 1
ATOM 830 C C . VAL A 1 106 ? 13.275 -12.317 -10.048 1.00 79.38 106 VAL A C 1
ATOM 832 O O . VAL A 1 106 ? 13.497 -12.552 -11.238 1.00 79.38 106 VAL A O 1
ATOM 835 N N . GLY A 1 107 ? 12.060 -12.386 -9.512 1.00 82.88 107 GLY A N 1
ATOM 836 C CA . GLY A 1 107 ? 10.847 -12.671 -10.261 1.00 82.88 107 GLY A CA 1
ATOM 837 C C . GLY A 1 107 ? 10.582 -11.626 -11.344 1.00 82.88 107 GLY A C 1
ATOM 838 O O . GLY A 1 107 ? 11.097 -10.510 -11.323 1.00 82.88 107 GLY A O 1
ATOM 839 N N . ARG A 1 108 ? 9.740 -11.984 -12.318 1.00 88.31 108 ARG A N 1
ATOM 840 C CA . ARG A 1 108 ? 9.469 -11.141 -13.501 1.00 88.31 108 ARG A CA 1
ATOM 841 C C . ARG A 1 108 ? 8.799 -9.803 -13.184 1.00 88.31 108 ARG A C 1
ATOM 843 O O . ARG A 1 108 ? 8.832 -8.904 -14.021 1.00 88.31 108 ARG A O 1
ATOM 850 N N . TYR A 1 109 ? 8.161 -9.696 -12.023 1.00 91.75 109 TYR A N 1
ATOM 851 C CA . TYR A 1 109 ? 7.385 -8.533 -11.624 1.00 91.75 109 TYR A CA 1
ATOM 852 C C . TYR A 1 109 ? 7.762 -8.107 -10.211 1.00 91.75 109 TYR A C 1
ATOM 854 O O . TYR A 1 109 ? 7.887 -8.942 -9.314 1.00 91.75 109 TYR A O 1
ATOM 862 N N . SER A 1 110 ? 7.843 -6.795 -10.030 1.00 92.88 110 SER A N 1
ATOM 863 C CA . SER A 1 110 ? 7.845 -6.144 -8.726 1.00 92.88 110 SER A CA 1
ATOM 864 C C . SER A 1 110 ? 6.624 -5.235 -8.648 1.00 92.88 110 SER A C 1
ATOM 866 O O . SER A 1 110 ? 6.192 -4.686 -9.665 1.00 92.88 110 SER A O 1
ATOM 868 N N . VAL A 1 111 ? 6.061 -5.081 -7.453 1.00 95.50 111 VAL A N 1
ATOM 869 C CA . VAL A 1 111 ? 4.894 -4.225 -7.213 1.00 95.50 111 VAL A CA 1
ATOM 870 C C . VAL A 1 111 ? 5.299 -3.128 -6.245 1.00 95.50 111 VAL A C 1
ATOM 872 O O . VAL A 1 111 ? 5.820 -3.413 -5.170 1.00 95.50 111 VAL A O 1
ATOM 875 N N . VAL A 1 112 ? 5.064 -1.879 -6.631 1.00 95.50 112 VAL A N 1
ATOM 876 C CA . VAL A 1 112 ? 5.276 -0.707 -5.779 1.00 95.50 112 VAL A CA 1
ATOM 877 C C . VAL A 1 112 ? 3.945 -0.019 -5.529 1.00 95.50 112 VAL A C 1
ATOM 879 O O . VAL A 1 112 ? 3.118 0.078 -6.436 1.00 95.50 112 VAL A O 1
ATOM 882 N N . GLY A 1 113 ? 3.752 0.468 -4.311 1.00 95.12 113 GLY A N 1
ATOM 883 C CA . GLY A 1 113 ? 2.591 1.260 -3.927 1.00 95.12 113 GLY A CA 1
ATOM 884 C C . GLY A 1 113 ? 2.973 2.297 -2.882 1.00 95.12 113 GLY A C 1
ATOM 885 O O . GLY A 1 113 ? 3.849 2.064 -2.053 1.00 95.12 113 GLY A O 1
ATOM 886 N N . ALA A 1 114 ? 2.330 3.455 -2.939 1.00 95.19 114 ALA A N 1
ATOM 887 C CA . ALA A 1 114 ? 2.498 4.542 -1.985 1.00 95.19 114 ALA A CA 1
ATOM 888 C C . ALA A 1 114 ? 1.192 5.333 -1.900 1.00 95.19 114 ALA A C 1
ATOM 890 O O . ALA A 1 114 ? 0.406 5.295 -2.849 1.00 95.19 114 ALA A O 1
ATOM 891 N N . GLN A 1 115 ? 0.993 6.057 -0.797 1.00 93.38 115 GLN A N 1
ATOM 892 C CA . GLN A 1 115 ? -0.155 6.952 -0.597 1.00 93.38 115 GLN A CA 1
ATOM 893 C C . GLN A 1 115 ? -1.505 6.242 -0.828 1.00 93.38 115 GLN A C 1
ATOM 895 O O . GLN A 1 115 ? -2.265 6.623 -1.724 1.00 93.38 115 GLN A O 1
ATOM 900 N N . PRO A 1 116 ? -1.804 5.171 -0.070 1.00 94.44 116 PRO A N 1
ATOM 901 C CA . PRO A 1 116 ? -3.091 4.507 -0.166 1.00 94.44 116 PRO A CA 1
ATOM 902 C C . PRO A 1 116 ? -4.218 5.483 0.196 1.00 94.44 116 PRO A C 1
ATOM 904 O O . PRO A 1 116 ? -4.068 6.345 1.058 1.00 94.44 116 PRO A O 1
ATOM 907 N N . ALA A 1 117 ? -5.371 5.334 -0.457 1.00 93.81 117 ALA A N 1
ATOM 908 C CA . ALA A 1 117 ? -6.547 6.136 -0.126 1.00 93.81 117 ALA A CA 1
ATOM 909 C C . ALA A 1 117 ? -7.129 5.760 1.246 1.00 93.81 117 ALA A C 1
ATOM 911 O O . ALA A 1 117 ? -7.643 6.627 1.943 1.00 93.81 117 ALA A O 1
ATOM 912 N N . ILE A 1 118 ? -7.021 4.484 1.628 1.00 94.62 118 ILE A N 1
ATOM 913 C CA . ILE A 1 118 ? -7.490 3.942 2.903 1.00 94.62 118 ILE A CA 1
ATOM 914 C C . ILE A 1 118 ? -6.353 3.150 3.559 1.00 94.62 118 ILE A C 1
ATOM 916 O O . ILE A 1 118 ? -5.751 2.292 2.910 1.00 94.62 118 ILE A O 1
ATOM 920 N N . GLU A 1 119 ? -6.118 3.369 4.849 1.00 95.38 119 GLU A N 1
ATOM 921 C CA . GLU A 1 119 ? -5.290 2.519 5.707 1.00 95.38 119 GLU A CA 1
ATOM 922 C C . GLU A 1 119 ? -6.156 1.830 6.764 1.00 95.38 119 GLU A C 1
ATOM 924 O O . GLU A 1 119 ? -7.044 2.439 7.356 1.00 95.38 119 GLU A O 1
ATOM 929 N N . ILE A 1 120 ? -5.882 0.554 7.033 1.00 96.62 120 ILE A N 1
ATOM 930 C CA . ILE A 1 120 ? -6.560 -0.221 8.077 1.00 96.62 120 ILE A CA 1
ATOM 931 C C . ILE A 1 120 ? -5.484 -0.767 9.011 1.00 96.62 120 ILE A C 1
ATOM 933 O O . ILE A 1 120 ? -4.674 -1.604 8.612 1.00 96.62 120 ILE A O 1
ATOM 937 N N . VAL A 1 121 ? -5.474 -0.298 10.256 1.00 96.50 121 VAL A N 1
ATOM 938 C CA . VAL A 1 121 ? -4.463 -0.637 11.262 1.00 96.50 121 VAL A CA 1
ATOM 939 C C . VAL A 1 121 ? -5.130 -1.353 12.428 1.00 96.50 121 VAL A C 1
ATOM 941 O O . VAL A 1 121 ? -5.951 -0.772 13.130 1.00 96.50 121 VAL A O 1
ATOM 944 N N . ALA A 1 122 ? -4.756 -2.610 12.665 1.00 97.06 122 ALA A N 1
ATOM 945 C CA . ALA A 1 122 ? -5.263 -3.399 13.784 1.00 97.06 122 ALA A CA 1
ATOM 946 C C . ALA A 1 122 ? -4.229 -3.495 14.917 1.00 97.06 122 ALA A C 1
ATOM 948 O O . ALA A 1 122 ? -3.072 -3.857 14.697 1.00 97.06 122 ALA A O 1
ATOM 949 N N . LYS A 1 123 ? -4.660 -3.211 16.147 1.00 96.81 123 LYS A N 1
ATOM 950 C CA . LYS A 1 123 ? -3.911 -3.416 17.392 1.00 96.81 123 LYS A CA 1
ATOM 951 C C . LYS A 1 123 ? -4.749 -4.291 18.323 1.00 96.81 123 LYS A C 1
ATOM 953 O O . LYS A 1 123 ? -5.603 -3.804 19.061 1.00 96.81 123 LYS A O 1
ATOM 958 N N . GLY A 1 124 ? -4.519 -5.603 18.264 1.00 95.69 124 GLY A N 1
ATOM 959 C CA . GLY A 1 124 ? -5.420 -6.576 18.885 1.00 95.69 124 GLY A CA 1
ATOM 960 C C . GLY A 1 124 ? -6.806 -6.494 18.240 1.00 95.69 124 GLY A C 1
ATOM 961 O O . GLY A 1 124 ? -6.921 -6.582 17.021 1.00 95.69 124 GLY A O 1
ATOM 962 N N . ASN A 1 125 ? -7.834 -6.279 19.056 1.00 96.44 125 ASN A N 1
ATOM 963 C CA . ASN A 1 125 ? -9.228 -6.158 18.620 1.00 96.44 125 ASN A CA 1
ATOM 964 C C . ASN A 1 125 ? -9.631 -4.724 18.240 1.00 96.44 125 ASN A C 1
ATOM 966 O O . ASN A 1 125 ? -10.726 -4.518 17.722 1.00 96.44 125 ASN A O 1
ATOM 970 N N . ALA A 1 126 ? -8.772 -3.734 18.498 1.00 97.25 126 ALA A N 1
ATOM 971 C CA . ALA A 1 126 ? -9.001 -2.354 18.088 1.00 97.25 126 ALA A CA 1
ATOM 972 C C . ALA A 1 126 ? -8.494 -2.148 16.655 1.00 97.25 126 ALA A C 1
ATOM 974 O O . ALA A 1 126 ? -7.321 -2.386 16.367 1.00 97.25 126 ALA A O 1
ATOM 975 N N . VAL A 1 127 ? -9.373 -1.701 15.765 1.00 98.06 127 VAL A N 1
ATOM 976 C CA . VAL A 1 127 ? -9.083 -1.416 14.359 1.00 98.06 127 VAL A CA 1
ATOM 977 C C . VAL A 1 127 ? -9.310 0.066 14.095 1.00 98.06 127 VAL A C 1
ATOM 979 O O . VAL A 1 127 ? -10.396 0.587 14.341 1.00 98.06 127 VAL A O 1
ATOM 982 N N . THR A 1 128 ? -8.295 0.734 13.561 1.00 97.75 128 THR A N 1
ATOM 983 C CA . THR A 1 128 ? -8.352 2.120 13.094 1.00 97.75 128 THR A CA 1
ATOM 984 C C . THR A 1 128 ? -8.385 2.118 11.571 1.00 97.75 128 THR A C 1
ATOM 986 O O . THR A 1 128 ? -7.503 1.547 10.932 1.00 97.75 128 THR A O 1
ATOM 989 N N . ILE A 1 129 ? -9.397 2.752 10.988 1.00 97.38 129 ILE A N 1
ATOM 990 C CA . ILE A 1 129 ? -9.539 2.963 9.548 1.00 97.38 129 ILE A CA 1
ATOM 991 C C . ILE A 1 129 ? -9.262 4.439 9.280 1.00 97.38 129 ILE A C 1
ATOM 993 O O . ILE A 1 129 ? -9.993 5.298 9.774 1.00 97.38 129 ILE A O 1
ATOM 997 N N . VAL A 1 130 ? -8.216 4.728 8.517 1.00 96.69 130 VAL A N 1
ATOM 998 C CA . VAL A 1 130 ? -7.865 6.078 8.071 1.00 96.69 130 VAL A CA 1
ATOM 999 C C . VAL A 1 130 ? -8.256 6.197 6.607 1.00 96.69 130 VAL A C 1
ATOM 1001 O O . VAL A 1 130 ? -7.753 5.461 5.769 1.00 96.69 130 VAL A O 1
ATOM 1004 N N . ASP A 1 131 ? -9.159 7.117 6.296 1.00 95.62 131 ASP A N 1
ATOM 1005 C CA . ASP A 1 131 ? -9.532 7.474 4.933 1.00 95.62 131 ASP A CA 1
ATOM 1006 C C . ASP A 1 131 ? -8.873 8.805 4.572 1.00 95.62 131 ASP A C 1
ATOM 1008 O O . ASP A 1 131 ? -9.309 9.870 5.012 1.00 95.62 131 ASP A O 1
ATOM 1012 N N . HIS A 1 132 ? -7.814 8.746 3.768 1.00 93.00 132 HIS A N 1
ATOM 1013 C CA . HIS A 1 132 ? -7.067 9.918 3.313 1.00 93.00 132 HIS A CA 1
ATOM 1014 C C . HIS A 1 132 ? -7.823 10.725 2.255 1.00 93.00 132 HIS A C 1
ATOM 1016 O O . HIS A 1 132 ? -7.556 11.917 2.108 1.00 93.00 132 HIS A O 1
ATOM 1022 N N . GLY A 1 133 ? -8.758 10.106 1.526 1.00 89.88 133 GLY A N 1
ATOM 1023 C CA . GLY A 1 133 ? -9.579 10.788 0.526 1.00 89.88 133 GLY A CA 1
ATOM 1024 C C . GLY A 1 133 ? -10.610 11.711 1.170 1.00 89.88 133 GLY A C 1
ATOM 1025 O O . GLY A 1 133 ? -10.776 12.852 0.744 1.00 89.88 133 GLY A O 1
ATOM 1026 N N . ASN A 1 134 ? -11.249 11.231 2.238 1.00 90.75 134 ASN A N 1
ATOM 1027 C CA . ASN A 1 134 ? -12.240 11.986 3.007 1.00 90.75 134 ASN A CA 1
ATOM 1028 C C . ASN A 1 134 ? -11.646 12.698 4.238 1.00 90.75 134 ASN A C 1
ATOM 1030 O O . ASN A 1 134 ? -12.342 13.475 4.891 1.00 90.75 134 ASN A O 1
ATOM 1034 N N . GLY A 1 135 ? -10.378 12.438 4.576 1.00 92.75 135 GLY A N 1
ATOM 1035 C CA . GLY A 1 135 ? -9.708 12.972 5.767 1.00 92.75 135 GLY A CA 1
ATOM 1036 C C . GLY A 1 135 ? -10.301 12.461 7.084 1.00 92.75 135 GLY A C 1
ATOM 1037 O O . GLY A 1 135 ? -10.239 13.161 8.095 1.00 92.75 135 GLY A O 1
ATOM 1038 N N . SER A 1 136 ? -10.921 11.279 7.073 1.00 95.75 136 SER A N 1
ATOM 1039 C CA . SER A 1 136 ? -11.639 10.729 8.226 1.00 95.75 136 SER A CA 1
ATOM 1040 C C . SER A 1 136 ? -10.847 9.616 8.907 1.00 95.75 136 SER A C 1
ATOM 1042 O O . SER A 1 136 ? -10.103 8.884 8.260 1.00 95.75 136 SER A O 1
ATOM 1044 N N . VAL A 1 137 ? -11.012 9.482 10.222 1.00 97.25 137 VAL A N 1
ATOM 1045 C CA . VAL A 1 137 ? -10.425 8.394 11.010 1.00 97.25 137 VAL A CA 1
ATOM 1046 C C . VAL A 1 137 ? -11.531 7.780 11.851 1.00 97.25 137 VAL A C 1
ATOM 1048 O O . VAL A 1 137 ? -12.193 8.485 12.610 1.00 97.25 137 VAL A O 1
ATOM 1051 N N . THR A 1 138 ? -11.742 6.476 11.703 1.00 96.75 138 THR A N 1
ATOM 1052 C CA . THR A 1 138 ? -12.764 5.727 12.442 1.00 96.75 138 THR A CA 1
ATOM 1053 C C . THR A 1 138 ? -12.105 4.614 13.237 1.00 96.75 138 THR A C 1
ATOM 1055 O O . THR A 1 138 ? -11.330 3.836 12.689 1.00 96.75 138 THR A O 1
ATOM 1058 N N . GLU A 1 139 ? -12.436 4.506 14.519 1.00 97.12 139 GLU A N 1
ATOM 1059 C CA . GLU A 1 139 ? -11.971 3.423 15.385 1.00 97.12 139 GLU A CA 1
ATOM 1060 C C . GLU A 1 139 ? -13.122 2.480 15.720 1.00 97.12 139 GLU A C 1
ATOM 1062 O O . GLU A 1 139 ? -14.237 2.915 16.009 1.00 97.12 139 GLU A O 1
ATOM 1067 N N . GLN A 1 140 ? -12.856 1.178 15.671 1.00 95.62 140 GLN A N 1
ATOM 1068 C CA . GLN A 1 140 ? -13.832 0.134 15.961 1.00 95.62 140 GLN A CA 1
ATOM 1069 C C . GLN A 1 140 ? -13.178 -0.982 16.770 1.00 95.62 140 GLN A C 1
ATOM 1071 O O . GLN A 1 140 ? -12.028 -1.342 16.528 1.00 95.62 140 GLN A O 1
ATOM 1076 N N . VAL A 1 141 ? -13.917 -1.553 17.719 1.00 97.25 141 VAL A N 1
ATOM 1077 C CA . VAL A 1 141 ? -13.502 -2.767 18.429 1.00 97.25 141 VAL A CA 1
ATOM 1078 C C . VAL A 1 141 ? -14.317 -3.927 17.882 1.00 97.25 141 VAL A C 1
ATOM 1080 O O . VAL A 1 141 ? -15.544 -3.898 17.939 1.00 97.25 141 VAL A O 1
ATOM 1083 N N . VAL A 1 142 ? -13.633 -4.928 17.335 1.00 96.62 142 VAL A N 1
ATOM 1084 C CA . VAL A 1 142 ? -14.247 -6.097 16.694 1.00 96.62 142 VAL A CA 1
ATOM 1085 C C . VAL A 1 142 ? -13.611 -7.389 17.190 1.00 96.62 142 VAL A C 1
ATOM 1087 O O . VAL A 1 142 ? -12.446 -7.406 17.586 1.00 96.62 142 VAL A O 1
ATOM 1090 N N . ASP A 1 143 ? -14.363 -8.488 17.150 1.00 97.19 143 ASP A N 1
ATOM 1091 C CA . ASP A 1 143 ? -13.862 -9.803 17.568 1.00 97.19 143 ASP A CA 1
ATOM 1092 C C . ASP A 1 143 ? -12.777 -10.338 16.615 1.00 97.19 143 ASP A C 1
ATOM 1094 O O . ASP A 1 143 ? -11.728 -10.792 17.069 1.00 97.19 143 ASP A O 1
ATOM 1098 N N . ASP A 1 144 ? -13.005 -10.242 15.297 1.00 97.06 144 ASP A N 1
ATOM 1099 C CA . ASP A 1 144 ? -12.033 -10.578 14.246 1.00 97.06 144 ASP A CA 1
ATOM 1100 C C . ASP A 1 144 ? -11.682 -9.320 13.424 1.00 97.06 144 ASP A C 1
ATOM 1102 O O . ASP A 1 144 ? -12.530 -8.848 12.655 1.00 97.06 144 ASP A O 1
ATOM 1106 N N . PRO A 1 145 ? -10.446 -8.784 13.506 1.00 96.56 145 PRO A N 1
ATOM 1107 C CA . PRO A 1 145 ? -10.032 -7.611 12.734 1.00 96.56 145 PRO A CA 1
ATOM 1108 C C . PRO A 1 145 ? -10.047 -7.846 11.215 1.00 96.56 145 PRO A C 1
ATOM 1110 O O . PRO A 1 145 ? -10.166 -6.888 10.453 1.00 96.56 145 PRO A O 1
ATOM 1113 N N . MET A 1 146 ? -10.000 -9.101 10.747 1.00 95.62 146 MET A N 1
ATOM 1114 C CA . MET A 1 146 ? -10.075 -9.429 9.318 1.00 95.62 146 MET A CA 1
ATOM 1115 C C . MET A 1 146 ? -11.483 -9.281 8.733 1.00 95.62 146 MET A C 1
ATOM 1117 O O . MET A 1 146 ? -11.651 -9.377 7.517 1.00 95.62 146 MET A O 1
ATOM 1121 N N . THR A 1 147 ? -12.504 -9.040 9.559 1.00 96.19 147 THR A N 1
ATOM 1122 C CA . THR A 1 147 ? -13.854 -8.713 9.074 1.00 96.19 147 THR A CA 1
ATOM 1123 C C . THR A 1 147 ? -13.904 -7.344 8.404 1.00 96.19 147 THR A C 1
ATOM 1125 O O . THR A 1 147 ? -14.595 -7.200 7.397 1.00 96.19 147 THR A O 1
ATOM 1128 N N . ILE A 1 148 ? -13.113 -6.380 8.888 1.00 95.75 148 ILE A N 1
ATOM 1129 C CA . ILE A 1 148 ? -13.105 -5.009 8.374 1.00 95.75 148 ILE A CA 1
ATOM 1130 C C . ILE A 1 148 ? -12.648 -4.964 6.902 1.00 95.75 148 ILE A C 1
ATOM 1132 O O . ILE A 1 148 ? -13.452 -4.532 6.077 1.00 95.75 148 ILE A O 1
ATOM 1136 N N . PRO A 1 149 ? -11.469 -5.493 6.496 1.00 93.38 149 PRO A N 1
ATOM 1137 C CA . PRO A 1 149 ? -11.054 -5.468 5.088 1.00 93.38 149 PRO A CA 1
ATOM 1138 C C . PRO A 1 149 ? -11.967 -6.245 4.132 1.00 93.38 149 PRO A C 1
ATOM 1140 O O . PRO A 1 149 ? -11.948 -5.983 2.939 1.00 93.38 149 PRO A O 1
ATOM 1143 N N . ARG A 1 150 ? -12.743 -7.222 4.626 1.00 92.38 150 ARG A N 1
ATOM 1144 C CA . ARG A 1 150 ? -13.701 -7.984 3.800 1.00 92.38 150 ARG A CA 1
ATOM 1145 C C . ARG A 1 150 ? -14.992 -7.214 3.523 1.00 92.38 150 ARG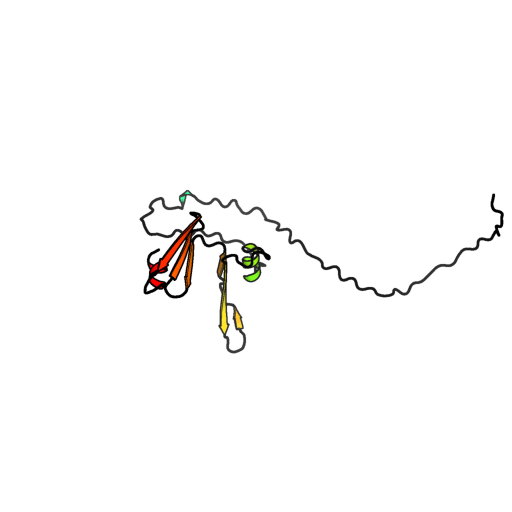 A C 1
ATOM 1147 O O . ARG A 1 150 ? -15.725 -7.592 2.616 1.00 92.38 150 ARG A O 1
ATOM 1154 N N . SER A 1 151 ? -15.307 -6.226 4.360 1.00 88.19 151 SER A N 1
ATOM 1155 C CA . SER A 1 151 ? -16.556 -5.457 4.297 1.00 88.19 151 SER A CA 1
ATOM 1156 C C . SER A 1 151 ? -16.475 -4.215 3.406 1.00 88.19 151 SER A C 1
ATOM 1158 O O . SER A 1 151 ? -17.501 -3.577 3.176 1.00 88.19 151 SER A O 1
ATOM 1160 N N . ILE A 1 152 ? -15.269 -3.885 2.937 1.00 83.56 152 ILE A N 1
ATOM 1161 C CA . ILE A 1 152 ? -14.936 -2.688 2.158 1.00 83.56 152 ILE A CA 1
ATOM 1162 C C . ILE A 1 152 ? -14.764 -3.063 0.684 1.00 83.56 152 ILE A C 1
ATOM 1164 O O . ILE A 1 152 ? -14.232 -4.164 0.413 1.00 83.56 152 ILE A O 1
#

Secondary structure (DSSP, 8-state):
--------------------PPP------------------------GGGS-S---TT-PPPP------TT--HHHHHHHHS-TT-TTS-EEEEEEEEE-SS-EEEEEEEEEEES-SEEEEEETTEEEEEETTTTEEEEEE-S-TTHHHH--

Sequence (152 aa):
MSHRLSLSSHRLSPIRVPAISSRSSSSLVCIRTIKCCSLRSPSLAVDETKFPSSFKEGKFNFLYACIFSNQLTPVLAYRCLVKEDDRESPSFLYESIEPGFQTLTVGRYSVVGAQPAIEIVAKGNAVTIVDHGNGSVTEQVVDDPMTIPRSI

InterPro domains:
  IPR005801 ADC synthase [G3DSA:3.60.120.10] (40-152)
  IPR005801 ADC synthase [SSF56322] (60-135)
  IPR006805 Anthranilate synthase component I, N-terminal [PF04715] (71-136)
  IPR019999 Anthranilate synthase component I-like [PTHR11236] (54-151)

Radius of gyration: 32.57 Å; chains: 1; bounding box: 92×86×47 Å

Organism: NCBI:txid561372

pLDDT: mean 72.0, std 23.84, range [29.64, 98.06]